Protein AF-A0A3C1XVZ3-F1 (afdb_monomer_lite)

Structure (mmCIF, N/CA/C/O backbone):
data_AF-A0A3C1XVZ3-F1
#
_entry.id   AF-A0A3C1XVZ3-F1
#
loop_
_atom_site.group_PDB
_atom_site.id
_atom_site.type_symbol
_atom_site.label_atom_id
_atom_site.label_alt_id
_atom_site.label_comp_id
_atom_site.label_asym_id
_atom_site.label_entity_id
_atom_site.label_seq_id
_atom_site.pdbx_PDB_ins_code
_atom_site.Cartn_x
_atom_site.Cartn_y
_atom_site.Cartn_z
_atom_site.occupancy
_atom_site.B_i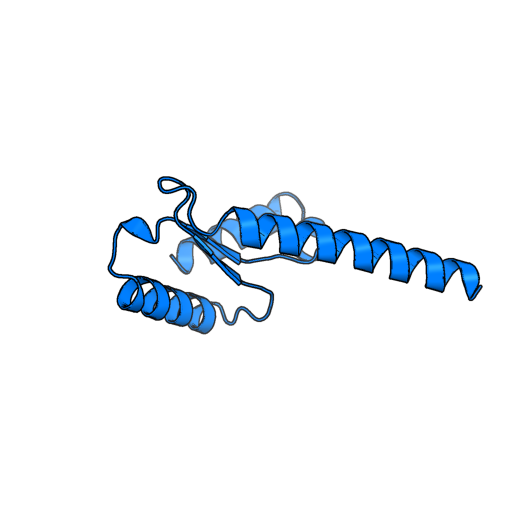so_or_equiv
_atom_site.auth_seq_id
_atom_site.auth_comp_id
_atom_site.auth_asym_id
_atom_site.auth_atom_id
_atom_site.pdbx_PDB_model_num
ATOM 1 N N . PRO A 1 1 ? -11.683 9.410 -2.130 1.00 71.25 1 PRO A N 1
ATOM 2 C CA . PRO A 1 1 ? -10.447 8.585 -2.105 1.00 71.25 1 PRO A CA 1
ATOM 3 C C . PRO A 1 1 ? -10.140 7.911 -3.448 1.00 71.25 1 PRO A C 1
ATOM 5 O O . PRO A 1 1 ? -9.081 8.153 -4.010 1.00 71.25 1 PRO A O 1
ATOM 8 N N . VAL A 1 2 ? -11.072 7.126 -3.996 1.00 77.00 2 VAL A N 1
ATOM 9 C CA . VAL A 1 2 ? -10.874 6.391 -5.260 1.00 77.00 2 VAL A CA 1
ATOM 10 C C . VAL A 1 2 ? -10.615 7.320 -6.445 1.00 77.00 2 VAL A C 1
ATOM 12 O O . VAL A 1 2 ? -9.673 7.106 -7.206 1.00 77.00 2 VAL A O 1
ATOM 15 N N . GLU A 1 3 ? -11.363 8.420 -6.554 1.00 79.38 3 GLU A N 1
ATOM 16 C CA . GLU A 1 3 ? -11.104 9.430 -7.587 1.00 79.38 3 GLU A CA 1
ATOM 17 C C . GLU A 1 3 ? -9.730 10.099 -7.450 1.00 79.38 3 GLU A C 1
ATOM 19 O O . GLU A 1 3 ? -9.113 10.430 -8.457 1.00 79.38 3 GLU A O 1
ATOM 24 N N . GLN A 1 4 ? -9.215 10.250 -6.225 1.00 77.56 4 GLN A N 1
ATOM 25 C CA . GLN A 1 4 ? -7.886 10.824 -5.995 1.00 77.56 4 GLN A CA 1
ATOM 26 C C . GLN A 1 4 ? -6.787 9.872 -6.466 1.00 77.56 4 GLN A C 1
ATOM 28 O O . GLN A 1 4 ? -5.841 10.318 -7.105 1.00 77.56 4 GLN A O 1
ATOM 33 N N . VAL A 1 5 ? -6.934 8.565 -6.216 1.00 77.50 5 VAL A N 1
ATOM 34 C CA . VAL A 1 5 ? -5.998 7.557 -6.737 1.00 77.50 5 VAL A CA 1
ATOM 35 C C . VAL A 1 5 ? -6.001 7.584 -8.264 1.00 77.50 5 VAL A C 1
ATOM 37 O O . VAL A 1 5 ? -4.943 7.723 -8.867 1.00 77.50 5 VAL A O 1
ATOM 40 N N . ARG A 1 6 ? -7.181 7.574 -8.897 1.00 80.62 6 ARG A N 1
ATOM 41 C CA . ARG A 1 6 ? -7.290 7.653 -10.364 1.00 80.62 6 ARG A CA 1
ATOM 42 C C . ARG A 1 6 ? -6.727 8.958 -10.937 1.00 80.62 6 ARG A C 1
ATOM 44 O O . ARG A 1 6 ? -6.197 8.958 -12.044 1.00 80.62 6 ARG A O 1
ATOM 51 N N . ALA A 1 7 ? -6.848 10.073 -10.217 1.00 83.38 7 ALA A N 1
ATOM 52 C CA . ALA A 1 7 ? -6.249 11.342 -10.620 1.00 83.38 7 ALA A CA 1
ATOM 53 C C . ALA A 1 7 ? -4.713 11.282 -10.577 1.00 83.38 7 ALA A C 1
ATOM 55 O O . ALA A 1 7 ? -4.075 11.667 -11.553 1.00 83.38 7 ALA A O 1
ATOM 56 N N . ILE A 1 8 ? -4.143 10.730 -9.500 1.00 78.81 8 ILE A N 1
ATOM 57 C CA . ILE A 1 8 ? -2.694 10.534 -9.346 1.00 78.81 8 ILE A CA 1
ATOM 58 C C . ILE A 1 8 ? -2.153 9.586 -10.422 1.00 78.81 8 ILE A C 1
ATOM 60 O O . ILE A 1 8 ? -1.107 9.861 -10.998 1.00 78.81 8 ILE A O 1
ATOM 64 N N . GLU A 1 9 ? -2.866 8.504 -10.750 1.00 79.81 9 GLU A N 1
ATOM 65 C CA . GLU A 1 9 ? -2.459 7.593 -11.829 1.00 79.81 9 GLU A CA 1
ATOM 66 C C . GLU A 1 9 ? -2.399 8.293 -13.191 1.00 79.81 9 GLU A C 1
ATOM 68 O O . GLU A 1 9 ? -1.423 8.124 -13.918 1.00 79.81 9 GLU A O 1
ATOM 73 N N . ARG A 1 10 ? -3.391 9.133 -13.518 1.00 82.50 10 ARG A N 1
ATOM 74 C CA . ARG A 1 10 ? -3.397 9.929 -14.760 1.00 82.50 10 ARG A CA 1
ATOM 75 C C . ARG A 1 10 ? -2.310 11.001 -14.787 1.00 82.50 10 ARG A C 1
ATOM 77 O O . ARG A 1 10 ? -1.855 11.385 -15.859 1.00 82.50 10 ARG A O 1
ATOM 84 N N . GLU A 1 11 ? -1.946 11.550 -13.634 1.00 82.50 11 GLU A N 1
ATOM 85 C CA . GLU A 1 11 ? -0.847 12.509 -13.520 1.00 82.50 11 GLU A CA 1
ATOM 86 C C . GLU A 1 11 ? 0.504 11.807 -13.706 1.00 82.50 11 GLU A C 1
ATOM 88 O O . GLU A 1 11 ? 1.312 12.250 -14.519 1.00 82.50 11 GLU A O 1
ATOM 93 N N . LEU A 1 12 ? 0.705 10.659 -13.051 1.00 77.62 12 LEU A N 1
ATOM 94 C CA . LEU A 1 12 ? 1.873 9.795 -13.242 1.00 77.62 12 LEU A CA 1
ATOM 95 C C . LEU A 1 12 ? 2.029 9.359 -14.699 1.00 77.62 12 LEU A C 1
ATOM 97 O O . LEU A 1 12 ? 3.128 9.454 -15.229 1.00 77.62 12 LEU A O 1
ATOM 101 N N . GLU A 1 13 ? 0.940 8.972 -15.369 1.00 79.38 13 GLU A N 1
ATOM 102 C CA . GLU A 1 13 ? 0.951 8.630 -16.798 1.00 79.38 13 GLU A CA 1
ATOM 103 C C . GLU A 1 13 ? 1.490 9.772 -17.669 1.00 79.38 13 GLU A C 1
ATOM 105 O O . GLU A 1 13 ? 2.228 9.541 -18.623 1.00 79.38 13 GLU A O 1
ATOM 110 N N . LYS A 1 14 ? 1.142 11.020 -17.335 1.00 79.94 14 LYS A N 1
ATOM 111 C CA . LYS A 1 14 ? 1.595 12.204 -18.077 1.00 79.94 14 LYS A CA 1
ATOM 112 C C . LYS A 1 14 ? 3.041 12.583 -17.776 1.00 79.94 14 LYS A C 1
ATOM 114 O O . LYS A 1 14 ? 3.683 13.183 -18.634 1.00 79.94 14 LYS A O 1
ATOM 119 N N . HIS A 1 15 ? 3.520 12.303 -16.567 1.00 78.88 15 HIS A N 1
ATOM 120 C CA . HIS A 1 15 ? 4.862 12.680 -16.132 1.00 78.88 15 HIS A CA 1
ATOM 121 C C . HIS A 1 15 ? 5.917 11.639 -16.501 1.00 78.88 15 HIS A C 1
ATOM 123 O O . HIS A 1 15 ? 6.962 12.005 -17.030 1.00 78.88 15 HIS A O 1
ATOM 129 N N . ASP A 1 16 ? 5.651 10.367 -16.214 1.00 76.75 16 ASP A N 1
ATOM 130 C CA . ASP A 1 16 ? 6.562 9.261 -16.482 1.00 76.75 16 ASP A CA 1
ATOM 131 C C . ASP A 1 16 ? 5.775 7.934 -16.559 1.00 76.75 16 ASP A C 1
ATOM 133 O O . ASP A 1 16 ? 5.484 7.306 -15.532 1.00 76.75 16 ASP A O 1
ATOM 137 N N . PRO A 1 17 ? 5.429 7.478 -17.776 1.00 77.62 17 PRO A N 1
ATOM 138 C CA . PRO A 1 17 ? 4.725 6.217 -17.980 1.00 77.62 17 PRO A CA 1
ATOM 139 C C . PRO A 1 17 ? 5.500 4.995 -17.470 1.00 77.62 17 PRO A C 1
ATOM 141 O O . PRO A 1 17 ? 4.885 3.974 -17.157 1.00 77.62 17 PRO A O 1
ATOM 144 N N . GLU A 1 18 ? 6.833 5.059 -17.371 1.00 78.81 18 GLU A N 1
ATOM 145 C CA . GLU A 1 18 ? 7.642 3.934 -16.890 1.00 78.81 18 GLU A CA 1
ATOM 146 C C . GLU A 1 18 ? 7.428 3.696 -15.391 1.00 78.81 18 GLU A C 1
ATOM 148 O O . GLU A 1 18 ? 7.504 2.557 -14.925 1.00 78.81 18 GLU A O 1
ATOM 153 N N . LEU A 1 19 ? 7.060 4.733 -14.626 1.00 74.88 19 LEU A N 1
ATOM 154 C CA . LEU A 1 19 ? 6.682 4.584 -13.217 1.00 74.88 19 LEU A CA 1
ATOM 155 C C . LEU A 1 19 ? 5.407 3.758 -13.029 1.00 74.88 19 LEU A C 1
ATOM 157 O O . LEU A 1 19 ? 5.261 3.107 -11.993 1.00 74.88 19 LEU A O 1
ATOM 161 N N . LEU A 1 20 ? 4.503 3.738 -14.014 1.00 76.06 20 LEU A N 1
ATOM 162 C CA . LEU A 1 20 ? 3.310 2.886 -13.966 1.00 76.06 20 LEU A CA 1
ATOM 163 C C . LEU A 1 20 ? 3.636 1.406 -14.175 1.00 76.06 20 LEU A C 1
ATOM 165 O O . LEU A 1 20 ? 2.861 0.555 -13.741 1.00 76.06 20 LEU A O 1
ATOM 169 N N . GLN A 1 21 ? 4.769 1.101 -14.811 1.00 80.38 21 GLN A N 1
ATOM 170 C CA . GLN A 1 21 ? 5.216 -0.273 -15.045 1.00 80.38 21 GLN A CA 1
ATOM 171 C C . GLN A 1 21 ? 5.980 -0.859 -13.855 1.00 80.38 21 GLN A C 1
ATOM 173 O O . GLN A 1 21 ? 6.144 -2.076 -13.768 1.00 80.38 21 GLN A O 1
ATOM 178 N N . LYS A 1 22 ? 6.448 -0.018 -12.925 1.00 82.75 22 LYS A N 1
ATOM 179 C CA . LYS A 1 22 ? 7.120 -0.496 -11.715 1.00 82.75 22 LYS A CA 1
ATOM 180 C C . LYS A 1 22 ? 6.116 -1.141 -10.755 1.00 82.75 22 LYS A C 1
ATOM 182 O O 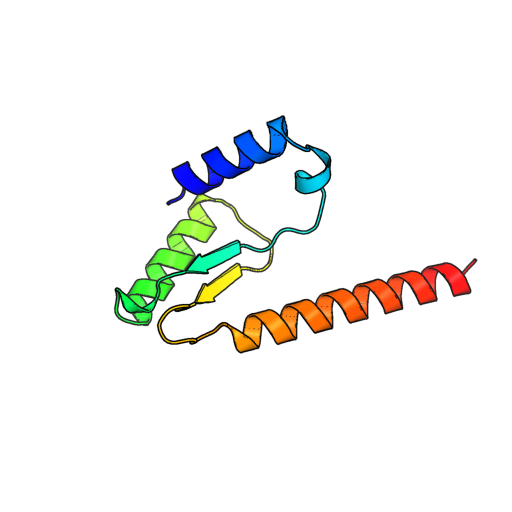. LYS A 1 22 ? 4.947 -0.763 -10.748 1.00 82.75 22 LYS A O 1
ATOM 187 N N . PRO A 1 23 ? 6.553 -2.072 -9.894 1.00 84.62 23 PRO A N 1
ATOM 188 C CA . PRO A 1 23 ? 5.733 -2.563 -8.792 1.00 84.62 23 PRO A CA 1
ATOM 189 C C . PRO A 1 23 ? 5.262 -1.400 -7.905 1.00 84.62 23 PRO A C 1
ATOM 191 O O . PRO A 1 23 ? 6.077 -0.612 -7.421 1.00 84.62 23 PRO A O 1
ATOM 194 N N . ARG A 1 24 ? 3.945 -1.280 -7.701 1.00 88.69 24 ARG A N 1
ATOM 195 C CA . ARG A 1 24 ? 3.320 -0.193 -6.926 1.00 88.69 24 ARG A CA 1
ATOM 196 C C . ARG A 1 24 ? 2.594 -0.766 -5.726 1.00 88.69 24 ARG A C 1
ATOM 198 O O . ARG A 1 24 ? 1.849 -1.730 -5.866 1.00 88.69 24 ARG A O 1
ATOM 205 N N . TRP A 1 25 ? 2.770 -0.150 -4.563 1.00 91.19 25 TRP A N 1
ATOM 206 C CA . TRP A 1 25 ? 2.064 -0.522 -3.335 1.00 91.19 25 TRP A CA 1
ATOM 207 C C . TRP A 1 25 ? 1.143 0.614 -2.896 1.00 91.19 25 TRP A C 1
ATOM 209 O O . TRP A 1 25 ? 1.494 1.788 -3.023 1.00 91.19 25 TRP A O 1
ATOM 219 N N . LEU A 1 26 ? -0.030 0.266 -2.367 1.00 91.12 26 LEU A N 1
ATOM 220 C CA . LEU A 1 26 ? -1.010 1.241 -1.894 1.00 91.12 26 LEU A CA 1
ATOM 221 C C . LEU A 1 26 ? -0.843 1.468 -0.390 1.00 91.12 26 LEU A C 1
ATOM 223 O O . LEU A 1 26 ? -0.943 0.536 0.402 1.00 91.12 26 LEU A O 1
ATOM 227 N N . VAL A 1 27 ? -0.624 2.714 0.024 1.00 91.62 27 VAL A N 1
ATOM 228 C CA . VAL A 1 27 ? -0.543 3.076 1.446 1.00 91.62 27 VAL A CA 1
ATOM 229 C C . VAL A 1 27 ? -1.691 4.015 1.789 1.00 91.62 27 VAL A C 1
ATOM 231 O O . VAL A 1 27 ? -1.694 5.186 1.413 1.00 91.62 27 VAL A O 1
ATOM 234 N N . LEU A 1 28 ? -2.675 3.486 2.510 1.00 90.88 28 LEU A N 1
ATOM 235 C CA . LEU A 1 28 ? -3.804 4.235 3.040 1.00 90.88 28 LEU A CA 1
ATOM 236 C C . LEU A 1 28 ? -3.405 4.805 4.402 1.00 90.88 28 LEU A C 1
ATOM 238 O O . LEU A 1 28 ? -3.139 4.072 5.350 1.00 90.88 28 LEU A O 1
ATOM 242 N N . ASN A 1 29 ? -3.316 6.128 4.482 1.00 87.62 29 ASN A N 1
ATOM 243 C CA . ASN A 1 29 ? -2.890 6.843 5.683 1.00 87.62 29 ASN A CA 1
ATOM 244 C C . ASN A 1 29 ? -4.093 7.481 6.401 1.00 87.62 29 ASN A C 1
ATOM 246 O O . ASN A 1 29 ? -5.105 7.765 5.760 1.00 87.62 29 ASN A O 1
ATOM 250 N N . LYS A 1 30 ? -3.912 7.811 7.688 1.00 84.25 30 LYS A N 1
ATOM 251 C CA . LYS A 1 30 ? -4.885 8.422 8.618 1.00 84.25 30 LYS A CA 1
ATOM 252 C C . LYS A 1 30 ? -5.876 7.447 9.265 1.00 84.25 30 LYS A C 1
ATOM 254 O O . LYS A 1 30 ? -7.034 7.798 9.483 1.00 84.25 30 LYS A O 1
ATOM 259 N N . ALA A 1 31 ? -5.424 6.236 9.586 1.00 83.44 31 ALA A N 1
ATOM 260 C CA . ALA A 1 31 ? -6.233 5.261 10.324 1.00 83.44 31 ALA A CA 1
ATOM 261 C C . ALA A 1 31 ? -6.715 5.777 11.700 1.00 83.44 31 ALA A C 1
ATOM 263 O O . ALA A 1 31 ? -7.748 5.339 12.182 1.00 83.44 31 ALA A O 1
ATOM 264 N N . ASP A 1 32 ? -6.015 6.753 12.288 1.00 81.69 32 ASP A N 1
ATOM 265 C CA . ASP A 1 32 ? -6.318 7.371 13.589 1.00 81.69 32 ASP A CA 1
ATOM 266 C C . ASP A 1 32 ? -7.632 8.164 13.648 1.00 81.69 32 ASP A C 1
ATOM 268 O O . ASP A 1 32 ? -8.101 8.501 14.733 1.00 81.69 32 ASP A O 1
ATOM 272 N N . LEU A 1 33 ? -8.233 8.481 12.500 1.00 84.81 33 LEU A N 1
ATOM 273 C CA . LEU A 1 33 ? -9.478 9.251 12.445 1.00 84.81 33 LEU A CA 1
ATOM 274 C C . LEU A 1 33 ? -10.735 8.400 12.673 1.00 84.81 33 LEU A C 1
ATOM 276 O O . LEU A 1 33 ? -11.836 8.949 12.684 1.00 84.81 33 LEU A O 1
ATOM 280 N N . MET A 1 34 ? -10.589 7.081 12.802 1.00 83.94 34 MET A N 1
ATOM 281 C CA . MET A 1 34 ? -11.687 6.120 12.926 1.00 83.94 34 MET A CA 1
ATOM 282 C C . MET A 1 34 ? -11.309 5.020 13.921 1.00 83.94 34 MET A C 1
ATOM 284 O O . MET A 1 34 ? -10.140 4.862 14.277 1.00 83.94 34 MET A O 1
ATOM 288 N N . PHE A 1 35 ? -12.290 4.229 14.357 1.00 88.00 35 PHE A N 1
ATOM 289 C CA . PHE A 1 35 ? -11.988 2.989 15.069 1.00 88.00 35 PHE A CA 1
ATOM 290 C C . PHE A 1 35 ? -11.315 1.978 14.130 1.00 88.00 35 PHE A C 1
ATOM 292 O O . PHE A 1 35 ? -11.531 2.009 12.919 1.00 88.00 35 PHE A O 1
ATOM 299 N N . GLU A 1 36 ? -10.514 1.064 14.683 1.00 82.94 36 GLU A N 1
ATOM 300 C CA . GLU A 1 36 ? -9.700 0.114 13.906 1.00 82.94 36 GLU A CA 1
ATOM 301 C C . GLU A 1 36 ? -10.532 -0.701 12.899 1.00 82.94 36 GLU A C 1
ATOM 303 O O . GLU A 1 36 ? -10.176 -0.789 11.721 1.00 82.94 36 GLU A O 1
ATOM 308 N N . ASP A 1 37 ? -11.682 -1.221 13.334 1.00 87.38 37 ASP A N 1
ATOM 309 C CA . ASP A 1 37 ? -12.583 -2.011 12.488 1.00 87.38 37 ASP A CA 1
ATOM 310 C C . ASP A 1 37 ? -13.203 -1.179 11.355 1.00 87.38 37 ASP A C 1
ATOM 312 O O . ASP A 1 37 ? -13.319 -1.648 10.220 1.00 87.38 37 ASP A O 1
ATOM 316 N N . GLU A 1 38 ? -13.557 0.078 11.632 1.00 89.75 38 GLU A N 1
ATOM 317 C CA . GLU A 1 38 ? -14.115 1.003 10.639 1.00 89.75 38 GLU A CA 1
ATOM 318 C C . GLU A 1 38 ? -13.056 1.421 9.615 1.00 89.75 38 GLU A C 1
ATOM 320 O O . GLU A 1 38 ? -13.312 1.401 8.408 1.00 89.75 38 GLU A O 1
ATOM 325 N N . ALA A 1 39 ? -11.846 1.744 10.082 1.00 88.81 39 ALA A N 1
ATOM 326 C CA . ALA A 1 39 ? -10.719 2.103 9.231 1.00 88.81 39 ALA A CA 1
ATOM 327 C C . ALA A 1 39 ? -10.359 0.952 8.283 1.00 88.81 39 ALA A C 1
ATOM 329 O O . ALA A 1 39 ? -10.125 1.167 7.090 1.00 88.81 39 ALA A O 1
ATOM 330 N N . LYS A 1 40 ? -10.359 -0.282 8.799 1.00 89.50 40 LYS A N 1
ATOM 331 C CA . LYS A 1 40 ? -10.103 -1.485 8.009 1.00 89.50 40 LYS A CA 1
ATOM 332 C C . LYS A 1 40 ? -11.208 -1.741 6.986 1.00 89.50 40 LYS A C 1
ATOM 334 O O . LYS A 1 40 ? -10.895 -1.955 5.817 1.00 89.50 40 LYS A O 1
ATOM 339 N N . ALA A 1 41 ? -12.477 -1.661 7.384 1.00 92.25 41 ALA A N 1
ATOM 340 C CA . ALA A 1 41 ? -13.600 -1.849 6.467 1.00 92.25 41 ALA A CA 1
ATOM 341 C C . ALA A 1 41 ? -13.594 -0.809 5.331 1.00 92.25 41 ALA A C 1
ATOM 343 O O . ALA A 1 41 ? -13.768 -1.157 4.161 1.00 92.25 41 ALA A O 1
ATOM 344 N N . ALA A 1 42 ? -13.327 0.461 5.649 1.00 90.62 42 ALA A N 1
ATOM 345 C CA . ALA A 1 42 ? -13.197 1.519 4.651 1.00 90.62 42 ALA A CA 1
ATOM 346 C C . ALA A 1 42 ? -12.007 1.276 3.704 1.00 90.62 42 ALA A C 1
ATOM 348 O O . ALA A 1 42 ? -12.119 1.481 2.494 1.00 90.62 42 ALA A O 1
ATOM 349 N N . ALA A 1 43 ? -10.872 0.809 4.232 1.00 91.81 43 ALA A N 1
ATOM 350 C CA . ALA A 1 43 ? -9.704 0.465 3.430 1.00 91.81 43 ALA A CA 1
ATOM 351 C C . ALA A 1 43 ? -9.990 -0.681 2.449 1.00 91.81 43 ALA A C 1
ATOM 353 O O . ALA A 1 43 ? -9.669 -0.571 1.266 1.00 91.81 43 ALA A O 1
ATOM 354 N N . GLU A 1 44 ? -10.644 -1.746 2.914 1.00 92.38 44 GLU A N 1
ATOM 355 C CA . GLU A 1 44 ? -11.035 -2.887 2.081 1.00 92.38 44 GLU A CA 1
ATOM 356 C C . GLU A 1 44 ? -12.006 -2.475 0.967 1.00 92.38 44 GLU A C 1
ATOM 358 O O . GLU A 1 44 ? -11.841 -2.898 -0.178 1.00 92.38 44 GLU A O 1
ATOM 363 N N . GLN A 1 45 ? -12.966 -1.591 1.262 1.00 93.19 45 GLN A N 1
ATOM 364 C CA . GLN A 1 45 ? -13.864 -1.028 0.250 1.00 93.19 45 GLN A CA 1
ATOM 365 C C . GLN A 1 45 ? -13.101 -0.246 -0.826 1.00 93.19 45 GLN A C 1
ATOM 367 O O . GLN A 1 45 ? -13.334 -0.457 -2.015 1.00 93.19 45 GLN A O 1
ATOM 372 N N . ILE A 1 46 ? -12.152 0.608 -0.430 1.00 90.88 46 ILE A N 1
ATOM 373 C CA . ILE A 1 46 ? -11.322 1.379 -1.368 1.00 90.88 46 ILE A CA 1
ATOM 374 C C . ILE A 1 46 ? -10.477 0.445 -2.246 1.00 90.88 46 ILE A C 1
ATOM 376 O O . ILE A 1 46 ? -10.406 0.640 -3.458 1.00 90.88 46 ILE A O 1
ATOM 380 N N . VAL A 1 47 ? -9.852 -0.577 -1.656 1.00 92.94 47 VAL A N 1
ATOM 381 C CA . VAL A 1 47 ? -9.054 -1.582 -2.379 1.00 92.94 47 VAL A CA 1
ATOM 382 C C . VAL A 1 47 ? -9.913 -2.331 -3.399 1.00 92.94 47 VAL A C 1
ATOM 384 O O . VAL A 1 47 ? -9.499 -2.485 -4.551 1.00 92.94 47 VAL A O 1
ATOM 387 N N . ALA A 1 48 ? -11.119 -2.746 -3.002 1.00 92.50 48 ALA A N 1
ATOM 388 C CA . ALA A 1 48 ? -12.062 -3.430 -3.878 1.00 92.50 48 ALA A CA 1
ATOM 389 C C . ALA A 1 48 ? -12.526 -2.535 -5.038 1.00 92.50 48 ALA A C 1
ATOM 391 O O . ALA A 1 48 ? -12.516 -2.969 -6.189 1.00 92.50 48 ALA A O 1
ATOM 392 N N . GLU A 1 49 ? -12.876 -1.277 -4.765 1.00 91.69 49 GLU A N 1
ATOM 393 C CA . GLU A 1 49 ? -13.344 -0.321 -5.777 1.00 91.69 49 GLU A CA 1
ATOM 394 C C . GLU A 1 49 ? -12.234 0.085 -6.766 1.00 91.69 49 GLU A C 1
ATOM 396 O O . GLU A 1 49 ? -12.487 0.318 -7.952 1.00 91.69 49 GLU A O 1
ATOM 401 N N . LEU A 1 50 ? -10.981 0.122 -6.303 1.00 88.00 50 LEU A N 1
ATOM 402 C CA . LEU A 1 50 ? -9.809 0.312 -7.159 1.00 88.00 50 LEU A CA 1
ATOM 403 C C . LEU A 1 50 ? -9.443 -0.941 -7.962 1.00 88.00 50 LEU A C 1
ATOM 405 O O . LEU A 1 50 ? -8.667 -0.839 -8.910 1.00 88.00 50 LEU A O 1
ATOM 409 N N . GLY A 1 51 ? -9.965 -2.115 -7.592 1.00 89.69 51 GLY A N 1
ATOM 410 C CA . GLY A 1 51 ? -9.522 -3.393 -8.147 1.00 89.69 51 GLY A CA 1
ATOM 411 C C . GLY A 1 51 ? -8.037 -3.660 -7.881 1.00 89.69 51 GLY A C 1
ATOM 412 O O . GLY A 1 51 ? -7.372 -4.302 -8.696 1.00 89.69 51 GLY A O 1
ATOM 413 N N . TRP A 1 52 ? -7.504 -3.130 -6.776 1.00 92.06 52 TRP A N 1
ATOM 414 C CA . TRP A 1 52 ? -6.079 -3.177 -6.460 1.00 92.06 52 TRP A CA 1
ATOM 415 C C . TRP A 1 52 ? -5.670 -4.584 -6.010 1.00 92.06 52 TRP A C 1
ATOM 417 O O . TRP A 1 52 ? -6.274 -5.148 -5.099 1.00 92.06 52 TRP A O 1
ATOM 427 N N . LYS A 1 53 ? -4.648 -5.160 -6.654 1.00 88.62 53 LYS A N 1
ATOM 428 C CA . LYS A 1 53 ? -4.196 -6.546 -6.406 1.00 88.62 53 LYS A CA 1
ATOM 429 C C . LYS A 1 53 ? -2.825 -6.647 -5.747 1.00 88.62 53 LYS A C 1
ATOM 431 O O . LYS A 1 53 ? -2.494 -7.686 -5.183 1.00 88.62 53 LYS A O 1
ATOM 436 N N . GLU A 1 54 ? -2.046 -5.579 -5.830 1.00 89.88 54 GLU A N 1
ATOM 437 C CA . GLU A 1 54 ? -0.714 -5.500 -5.244 1.00 89.88 54 GLU A CA 1
ATOM 438 C C . GLU A 1 54 ? -0.790 -5.253 -3.728 1.00 89.88 54 GLU A C 1
ATOM 440 O O . GLU A 1 54 ? -1.864 -4.928 -3.205 1.00 89.88 54 GLU A O 1
ATOM 445 N N . PRO A 1 55 ? 0.328 -5.381 -2.988 1.00 91.69 55 PRO A N 1
ATOM 446 C CA . PRO A 1 55 ? 0.343 -5.117 -1.557 1.00 91.69 55 PRO A CA 1
ATOM 447 C C . PRO A 1 55 ? -0.250 -3.750 -1.205 1.00 91.69 55 PRO A C 1
ATOM 449 O O . PRO A 1 55 ? 0.040 -2.730 -1.844 1.00 91.69 55 PRO A O 1
ATOM 452 N N . TRP A 1 56 ? -1.070 -3.735 -0.158 1.00 93.31 56 TRP A N 1
ATOM 453 C CA . TRP A 1 56 ? -1.627 -2.519 0.411 1.00 93.31 56 TRP A CA 1
ATOM 454 C C . TRP A 1 56 ? -1.493 -2.517 1.933 1.00 93.31 56 TRP A C 1
ATOM 456 O O . TRP A 1 56 ? -1.404 -3.569 2.568 1.00 93.31 56 TRP A O 1
ATOM 466 N N . PHE A 1 57 ? -1.447 -1.319 2.511 1.00 91.88 57 PHE A N 1
ATOM 467 C CA . PHE A 1 57 ? -1.222 -1.102 3.935 1.00 91.88 57 PHE A CA 1
ATOM 468 C C . PHE A 1 57 ? -2.133 0.003 4.458 1.00 91.88 57 PHE A C 1
ATOM 470 O O . PHE A 1 57 ? -2.387 0.982 3.757 1.00 91.88 57 PHE A O 1
ATOM 477 N N . LEU A 1 58 ? -2.569 -0.141 5.706 1.00 90.50 58 LEU A N 1
ATOM 478 C CA . LEU A 1 58 ? -3.284 0.879 6.462 1.00 90.50 58 LEU A CA 1
ATOM 479 C C . LEU A 1 58 ? -2.378 1.375 7.593 1.00 90.50 58 LEU A C 1
ATOM 481 O O . LEU A 1 58 ? -1.829 0.561 8.336 1.00 90.50 58 LEU A O 1
ATOM 485 N N . VAL A 1 59 ? -2.190 2.691 7.702 1.00 90.19 59 VAL A N 1
ATOM 486 C CA . VAL A 1 59 ? -1.277 3.302 8.682 1.00 90.19 59 VAL A CA 1
ATOM 487 C C . VAL A 1 59 ? -1.837 4.569 9.314 1.00 90.19 59 VAL A C 1
ATOM 489 O O . VAL A 1 59 ? -2.657 5.278 8.723 1.00 90.19 59 VAL A O 1
ATOM 492 N N . SER A 1 60 ? -1.308 4.907 10.491 1.00 87.00 60 SER A N 1
ATOM 493 C CA . SER A 1 60 ? -1.380 6.259 11.044 1.00 87.00 60 SER A CA 1
ATOM 494 C C . SER A 1 60 ? 0.024 6.846 11.112 1.00 87.00 60 SER A C 1
ATOM 496 O O . SER A 1 60 ? 0.810 6.548 12.012 1.00 87.00 60 SER A O 1
ATOM 498 N N . ALA A 1 61 ? 0.353 7.721 10.161 1.00 80.94 61 ALA A N 1
ATOM 499 C CA . ALA A 1 61 ? 1.630 8.427 10.187 1.00 80.94 61 ALA A CA 1
ATOM 500 C C . ALA A 1 61 ? 1.775 9.323 11.433 1.00 80.94 61 ALA A C 1
ATOM 502 O O . ALA A 1 61 ? 2.885 9.476 11.942 1.00 80.94 61 ALA A O 1
ATOM 503 N N . LEU A 1 62 ? 0.667 9.881 11.942 1.00 78.12 62 LEU A N 1
ATOM 504 C CA . LEU A 1 62 ? 0.663 10.735 13.133 1.00 78.12 62 LEU A CA 1
ATOM 505 C C . LEU A 1 62 ? 0.967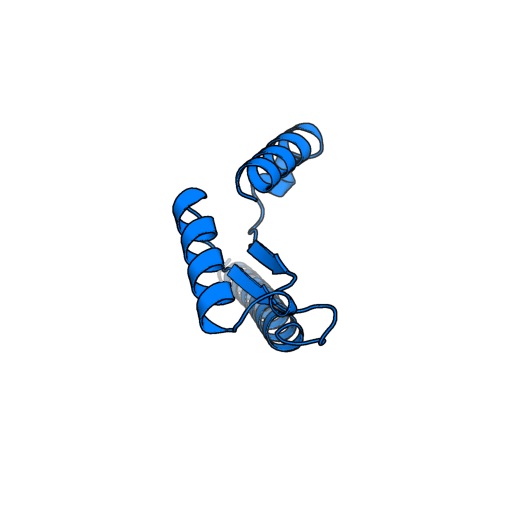 9.928 14.403 1.00 78.12 62 LEU A C 1
ATOM 507 O O . LEU A 1 62 ? 1.821 10.333 15.189 1.00 78.12 62 LEU A O 1
ATOM 511 N N . GLY A 1 63 ? 0.333 8.761 14.557 1.00 75.94 63 GLY A N 1
ATOM 512 C CA . GLY A 1 63 ? 0.609 7.822 15.649 1.00 75.94 63 GLY A CA 1
ATOM 513 C C . GLY A 1 63 ? 1.905 7.021 15.473 1.00 75.94 63 GLY A C 1
ATOM 514 O O . GLY A 1 63 ? 2.323 6.318 16.387 1.00 75.94 63 GLY A O 1
ATOM 515 N N . ARG A 1 64 ? 2.561 7.125 14.305 1.00 78.50 64 ARG A N 1
ATOM 516 C CA . ARG A 1 64 ? 3.663 6.252 13.842 1.00 78.50 64 ARG A CA 1
ATOM 517 C C . ARG A 1 64 ? 3.287 4.767 13.766 1.00 78.50 64 ARG A C 1
ATOM 519 O O . ARG A 1 64 ? 4.161 3.908 13.634 1.00 78.50 64 ARG A O 1
ATOM 526 N N . GLU A 1 65 ? 1.999 4.460 13.770 1.00 78.00 65 GLU A N 1
ATOM 527 C CA . GLU A 1 65 ? 1.474 3.100 13.745 1.00 78.00 65 GLU A CA 1
ATOM 528 C C . GLU A 1 65 ? 1.495 2.536 12.323 1.00 78.00 65 GLU A C 1
ATOM 530 O O . GLU A 1 65 ? 1.185 3.223 11.347 1.00 78.00 65 GLU A O 1
ATOM 535 N N . GLY A 1 66 ? 1.906 1.273 12.194 1.00 76.50 66 GLY A N 1
ATOM 536 C CA . GLY A 1 66 ? 1.942 0.565 10.911 1.00 76.50 66 GLY A CA 1
ATOM 537 C C . GLY A 1 66 ? 3.073 0.979 9.958 1.00 76.50 66 GLY A C 1
ATOM 538 O O . GLY A 1 66 ? 3.270 0.330 8.935 1.00 76.50 66 GLY A O 1
ATOM 539 N N . THR A 1 67 ? 3.887 1.983 10.300 1.00 80.94 67 THR A N 1
ATOM 540 C CA . THR A 1 67 ? 4.999 2.445 9.443 1.00 80.94 67 THR A CA 1
ATOM 541 C C . THR A 1 67 ? 6.194 1.481 9.424 1.00 80.94 67 THR A C 1
ATOM 543 O O . THR A 1 67 ? 6.773 1.229 8.367 1.00 80.94 67 THR A O 1
ATOM 546 N N . PHE A 1 68 ? 6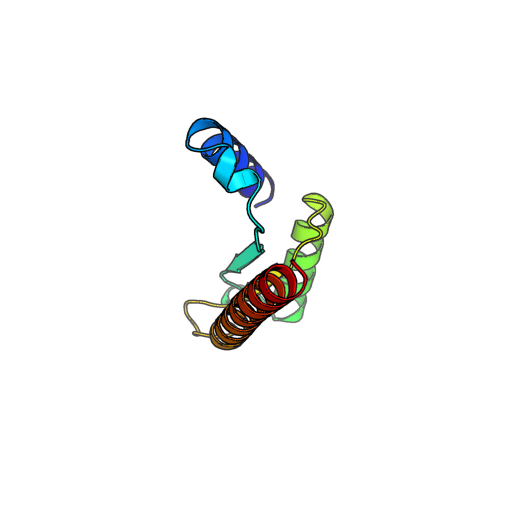.538 0.878 10.567 1.00 84.50 68 PHE A N 1
ATOM 547 C CA . PHE A 1 68 ? 7.639 -0.087 10.664 1.00 84.50 68 PHE A CA 1
ATOM 548 C C . PHE A 1 68 ? 7.388 -1.388 9.871 1.00 84.50 68 PHE A C 1
ATOM 550 O O . PHE A 1 68 ? 8.276 -1.796 9.117 1.00 84.50 68 PHE A O 1
ATOM 557 N N . PRO A 1 69 ? 6.191 -2.014 9.937 1.00 86.06 69 PRO A N 1
ATOM 558 C CA . PRO A 1 69 ? 5.854 -3.151 9.078 1.00 86.06 69 PRO A CA 1
ATOM 559 C C . PRO A 1 69 ? 6.022 -2.880 7.577 1.00 86.06 69 PRO A C 1
ATOM 561 O O . PRO A 1 69 ? 6.497 -3.759 6.858 1.00 86.06 69 PRO A O 1
ATOM 564 N N . ILE A 1 70 ? 5.691 -1.669 7.104 1.00 87.56 70 ILE A N 1
ATOM 565 C CA . ILE A 1 70 ? 5.910 -1.287 5.699 1.00 87.56 70 ILE A CA 1
ATOM 566 C C . ILE A 1 70 ? 7.401 -1.309 5.378 1.00 87.56 70 ILE A C 1
ATOM 568 O O . ILE A 1 70 ? 7.801 -1.938 4.405 1.00 87.56 70 ILE A O 1
ATOM 572 N N . MET A 1 71 ? 8.233 -0.663 6.198 1.00 86.75 71 MET A N 1
ATOM 573 C CA . MET A 1 71 ? 9.679 -0.613 5.956 1.00 86.75 71 MET A CA 1
ATOM 574 C C . MET A 1 71 ? 10.303 -2.009 5.916 1.00 86.75 71 MET A C 1
ATOM 576 O O . MET A 1 71 ? 11.089 -2.303 5.018 1.00 86.75 71 MET A O 1
ATOM 580 N N . SER A 1 72 ? 9.903 -2.898 6.828 1.00 89.88 72 SER A N 1
ATOM 581 C CA . SER A 1 72 ? 10.361 -4.290 6.820 1.00 89.88 72 SER A CA 1
ATOM 582 C C . SER A 1 72 ? 9.955 -5.030 5.539 1.00 89.88 72 SER A C 1
ATOM 584 O O . SER A 1 72 ? 10.789 -5.698 4.929 1.00 89.88 72 SER A O 1
ATOM 586 N N . ARG A 1 73 ? 8.708 -4.856 5.074 1.00 89.62 73 ARG A N 1
ATOM 587 C CA . ARG A 1 73 ? 8.233 -5.424 3.801 1.00 89.62 73 ARG A CA 1
ATOM 588 C C . ARG A 1 73 ? 9.007 -4.881 2.603 1.00 89.62 73 ARG A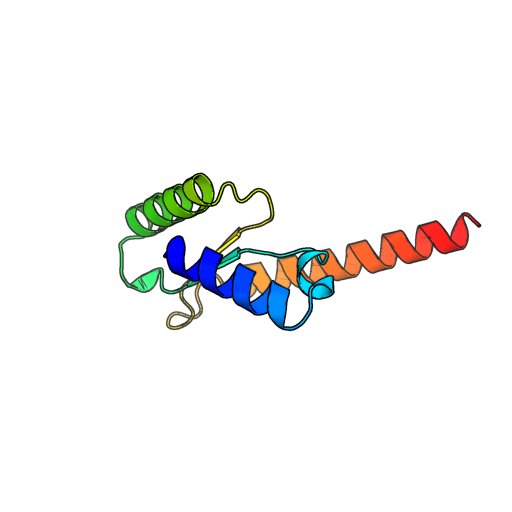 C 1
ATOM 590 O O . ARG A 1 73 ? 9.367 -5.658 1.727 1.00 89.62 73 ARG A O 1
ATOM 597 N N . VAL A 1 74 ? 9.265 -3.575 2.570 1.00 89.12 74 VAL A N 1
ATOM 598 C CA . VAL A 1 74 ? 10.017 -2.922 1.490 1.00 89.12 74 VAL A CA 1
ATOM 599 C C . VAL A 1 74 ? 11.449 -3.460 1.422 1.00 89.12 74 VAL A C 1
ATOM 601 O O . VAL A 1 74 ? 11.916 -3.782 0.334 1.00 89.12 74 VAL A O 1
ATOM 604 N N . MET A 1 75 ? 12.131 -3.619 2.562 1.00 90.31 75 MET A N 1
ATOM 605 C CA . MET A 1 75 ? 13.472 -4.219 2.590 1.00 90.31 75 MET A CA 1
ATOM 606 C C . MET A 1 75 ? 13.456 -5.650 2.047 1.00 90.31 75 MET A C 1
ATOM 608 O O . MET A 1 75 ? 14.188 -5.943 1.109 1.00 90.31 75 MET A O 1
ATOM 612 N N . ALA A 1 76 ? 12.545 -6.496 2.541 1.00 90.75 76 ALA A N 1
ATOM 613 C CA . ALA A 1 76 ? 12.416 -7.875 2.068 1.00 90.75 76 ALA A CA 1
ATOM 614 C C . ALA A 1 76 ? 12.116 -7.963 0.558 1.00 90.75 76 ALA A C 1
ATOM 616 O O . ALA A 1 76 ? 12.562 -8.886 -0.119 1.00 90.75 76 ALA A O 1
ATOM 617 N N . PHE A 1 77 ? 11.369 -6.996 0.019 1.00 89.75 77 PHE A N 1
ATOM 618 C CA . PHE A 1 77 ? 11.098 -6.897 -1.413 1.00 89.75 77 PHE A CA 1
ATOM 619 C C . PHE A 1 77 ? 12.356 -6.562 -2.228 1.00 89.75 77 PHE A C 1
ATOM 621 O O . PHE A 1 77 ? 12.585 -7.165 -3.275 1.00 89.75 77 PHE A O 1
ATOM 628 N N . PHE A 1 78 ? 13.191 -5.632 -1.760 1.00 89.44 78 PHE A N 1
ATOM 629 C CA . PHE A 1 78 ? 14.459 -5.322 -2.425 1.00 89.44 78 PHE A CA 1
ATOM 630 C C . PHE A 1 78 ? 15.482 -6.448 -2.309 1.00 89.44 78 PHE A C 1
ATOM 632 O O . PHE A 1 78 ? 16.206 -6.694 -3.270 1.00 89.44 78 PHE A O 1
ATOM 639 N N . ASP A 1 79 ? 15.541 -7.125 -1.165 1.00 92.25 79 ASP A N 1
ATOM 640 C CA . ASP A 1 79 ? 16.449 -8.254 -0.970 1.00 92.25 79 ASP A CA 1
ATOM 641 C C . ASP A 1 79 ? 16.106 -9.396 -1.932 1.00 92.25 79 ASP A C 1
ATOM 643 O O . ASP A 1 79 ? 16.990 -9.881 -2.633 1.00 92.25 79 ASP A O 1
ATOM 647 N N . ARG A 1 80 ? 14.813 -9.722 -2.082 1.00 90.62 80 ARG A N 1
ATOM 648 C CA . ARG A 1 80 ? 14.358 -10.724 -3.055 1.00 90.62 80 ARG A CA 1
ATOM 649 C C . ARG A 1 80 ? 14.701 -10.351 -4.497 1.00 90.62 80 ARG A C 1
ATOM 651 O O . ARG A 1 80 ? 15.211 -11.188 -5.224 1.00 90.62 80 ARG A O 1
ATOM 658 N N . GLN A 1 81 ? 14.480 -9.097 -4.904 1.00 89.44 81 GLN A N 1
ATOM 659 C CA . GLN A 1 81 ? 14.848 -8.665 -6.261 1.00 89.44 81 GLN A CA 1
ATOM 660 C C . GLN A 1 81 ? 16.348 -8.833 -6.536 1.00 89.44 81 GLN A C 1
ATOM 662 O O . GLN A 1 81 ? 16.725 -9.267 -7.619 1.00 89.44 81 GLN A O 1
ATOM 667 N N . LYS A 1 82 ? 17.208 -8.526 -5.556 1.00 90.06 82 LYS A N 1
ATOM 668 C CA . LYS A 1 82 ? 18.658 -8.723 -5.699 1.00 90.06 82 LYS A CA 1
ATOM 669 C C . LYS A 1 82 ? 19.036 -10.198 -5.796 1.00 90.06 82 LYS A C 1
ATOM 671 O O . LYS A 1 82 ? 19.949 -10.527 -6.547 1.00 90.06 82 LYS A O 1
ATOM 676 N N . GLU A 1 83 ? 18.387 -11.063 -5.020 1.00 90.19 83 GLU A N 1
ATOM 677 C CA . GLU A 1 83 ? 18.593 -12.514 -5.096 1.00 90.19 83 GLU A CA 1
ATOM 678 C C . GLU A 1 83 ? 18.202 -13.046 -6.480 1.00 90.19 83 GLU A C 1
ATOM 680 O O . GLU A 1 83 ? 19.029 -13.686 -7.127 1.00 90.19 83 GLU A O 1
ATOM 685 N N . ASP A 1 84 ? 17.014 -12.684 -6.977 1.00 89.00 84 ASP A N 1
ATOM 686 C CA . ASP A 1 84 ? 16.520 -13.083 -8.301 1.00 89.00 84 ASP A CA 1
ATOM 687 C C . ASP A 1 84 ? 17.471 -12.616 -9.427 1.00 89.00 84 ASP A C 1
ATOM 689 O O . ASP A 1 84 ? 17.790 -13.373 -10.348 1.00 89.00 84 ASP A O 1
ATOM 693 N N . GLU A 1 85 ? 17.980 -11.380 -9.344 1.00 88.88 85 GLU A N 1
ATOM 694 C CA . GLU A 1 85 ? 18.979 -10.843 -10.280 1.00 88.88 85 GLU A CA 1
ATOM 695 C C . GLU A 1 85 ? 20.303 -11.624 -10.235 1.00 88.88 85 GLU A C 1
ATOM 697 O O . GLU A 1 85 ? 20.917 -11.886 -11.277 1.00 88.88 85 GLU A O 1
ATOM 702 N N . LEU A 1 86 ? 20.760 -11.998 -9.037 1.00 89.19 86 LEU A N 1
ATOM 703 C CA . LEU A 1 86 ? 21.997 -12.751 -8.847 1.00 89.19 86 LEU A CA 1
ATOM 704 C C . LEU A 1 86 ? 21.867 -14.178 -9.396 1.00 89.19 86 LEU A C 1
ATOM 706 O O . LEU A 1 86 ? 22.779 -14.662 -10.069 1.00 89.19 86 LEU A O 1
ATOM 710 N N . GLU A 1 87 ? 20.739 -14.840 -9.142 1.00 88.25 87 GLU A N 1
ATOM 711 C CA . GLU A 1 87 ? 20.433 -16.166 -9.679 1.00 88.25 87 GLU A CA 1
ATOM 712 C C . GLU A 1 87 ? 20.352 -16.145 -11.207 1.00 88.25 87 GLU A C 1
ATOM 714 O O . GLU A 1 87 ? 20.998 -16.963 -11.863 1.00 88.25 87 GLU A O 1
ATOM 719 N N . ALA A 1 88 ? 19.648 -15.166 -11.786 1.00 86.75 88 ALA A N 1
ATOM 720 C CA . ALA A 1 88 ? 19.549 -15.004 -13.234 1.00 86.75 88 ALA A CA 1
ATOM 721 C C . ALA A 1 88 ? 20.921 -14.796 -13.894 1.00 86.75 88 ALA A C 1
ATOM 723 O O . ALA A 1 88 ? 21.178 -15.329 -14.974 1.00 86.75 88 ALA A O 1
ATOM 724 N N . ARG A 1 89 ? 21.821 -14.055 -13.234 1.00 87.31 89 ARG A N 1
ATOM 725 C CA . ARG A 1 89 ? 23.200 -13.856 -13.697 1.00 87.31 89 ARG A CA 1
ATOM 726 C C . ARG A 1 89 ? 24.046 -15.125 -13.598 1.00 87.31 89 ARG A C 1
ATOM 728 O O . ARG A 1 89 ? 24.881 -15.346 -14.464 1.00 87.31 89 ARG A O 1
ATOM 735 N N . ASN A 1 90 ? 23.867 -15.925 -12.549 1.00 85.31 90 ASN A N 1
ATOM 736 C CA . ASN A 1 90 ? 24.628 -17.161 -12.344 1.00 85.31 90 ASN A CA 1
ATOM 737 C C . ASN A 1 90 ? 24.138 -18.320 -13.232 1.00 85.31 90 ASN A C 1
ATOM 739 O O . ASN A 1 90 ? 24.863 -19.296 -13.410 1.00 85.31 90 ASN A O 1
ATOM 743 N N . ALA A 1 91 ? 22.910 -18.229 -13.749 1.00 80.12 91 ALA A N 1
ATOM 744 C CA . ALA A 1 91 ? 22.313 -19.204 -14.657 1.00 80.12 91 ALA A CA 1
ATOM 745 C C . ALA A 1 91 ? 22.635 -18.961 -16.150 1.00 80.12 91 ALA A C 1
ATOM 747 O O . ALA A 1 91 ? 22.273 -19.803 -16.975 1.00 80.12 91 ALA A O 1
ATOM 748 N N . GLN A 1 92 ? 23.283 -17.838 -16.497 1.00 60.38 92 GLN A N 1
ATOM 749 C CA . GLN A 1 92 ? 23.813 -17.528 -17.839 1.00 60.38 92 GLN A CA 1
ATOM 750 C C . GLN A 1 92 ? 25.288 -17.913 -17.963 1.00 60.38 92 GLN A C 1
ATOM 752 O O . GLN A 1 92 ? 25.662 -18.386 -19.060 1.00 60.38 92 GLN A O 1
#

Secondary structure (DSSP, 8-state):
-HHHHHHHHHHHHHH-HHHHHS---EEEE-GGGS-HHHHHHHHHHHHHHHT--S-EEEEBTTTTBTHHHHHHHHHHHHHHHHHHHHHHHHT-

Foldseek 3Di:
DLVVVVVVVVVCCVPPVVVVVDQDEAEAEDLVVDPVVVSVVVVVVSCVVNVPDGHYFYYYVPVVGRVVVVVVVVVVVVVVVVVVVVVVVVVD

Radius of gyration: 16.23 Å; chains: 1; bounding box: 39×32×34 Å

Sequence (92 aa):
PVEQVRAIERELEKHDPELLQKPRWLVLNKADLMFEDEAKAAAEQIVAELGWKEPWFLVSALGREGTFPIMSRVMAFFDRQKEDELEARNAQ

pL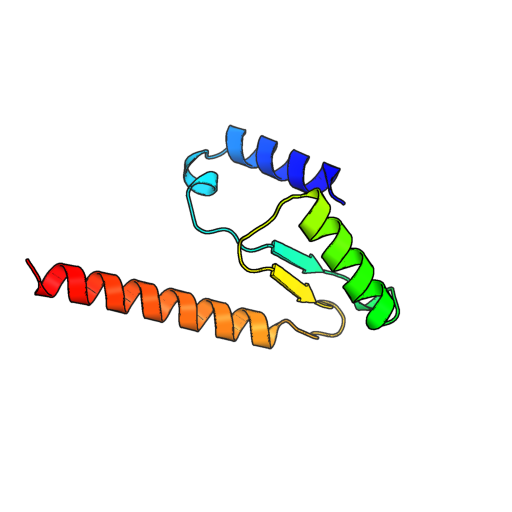DDT: mean 85.38, std 6.09, range [60.38, 93.31]